Protein AF-A0AAV2IE94-F1 (afdb_monomer_lite)

pLDDT: mean 92.3, std 7.62, range [39.91, 98.19]

Structure (mmCIF, N/CA/C/O backbone):
data_AF-A0AAV2IE94-F1
#
_entry.id   AF-A0AAV2IE94-F1
#
loop_
_atom_site.group_PDB
_atom_site.id
_atom_site.type_symbol
_atom_site.label_atom_id
_atom_site.label_alt_id
_atom_site.label_comp_id
_atom_site.label_asym_id
_atom_site.label_entity_id
_atom_site.label_seq_id
_atom_site.pdbx_PDB_ins_code
_atom_site.Cartn_x
_atom_site.Cartn_y
_atom_site.Cartn_z
_atom_site.occupancy
_atom_site.B_iso_or_equiv
_atom_site.auth_seq_id
_atom_site.auth_comp_id
_atom_site.auth_asym_id
_atom_site.auth_atom_id
_atom_site.pdbx_PDB_model_num
ATOM 1 N N . MET A 1 1 ? -1.695 -2.211 23.670 1.00 78.62 1 MET A N 1
ATOM 2 C CA . MET A 1 1 ? -2.034 -2.929 22.416 1.00 78.62 1 MET A CA 1
ATOM 3 C C . MET A 1 1 ? -3.375 -3.663 22.450 1.00 78.62 1 MET A C 1
ATOM 5 O O . MET A 1 1 ? -4.130 -3.495 21.501 1.00 78.62 1 MET A O 1
ATOM 9 N N . ALA A 1 2 ? -3.714 -4.428 23.499 1.00 84.31 2 ALA A N 1
ATOM 10 C CA . ALA A 1 2 ? -4.969 -5.201 23.560 1.00 84.31 2 ALA A CA 1
ATOM 11 C C . ALA A 1 2 ? -6.248 -4.358 23.351 1.00 84.31 2 ALA A C 1
ATOM 13 O O . ALA A 1 2 ? -7.081 -4.713 22.526 1.00 84.31 2 ALA A O 1
ATOM 14 N N . ALA A 1 3 ? -6.359 -3.190 23.997 1.00 89.06 3 ALA A N 1
ATOM 15 C CA . ALA A 1 3 ? -7.517 -2.303 23.832 1.00 89.06 3 ALA A CA 1
ATOM 16 C C . ALA A 1 3 ? -7.713 -1.811 22.382 1.00 89.06 3 ALA A C 1
ATOM 18 O O . ALA A 1 3 ? -8.830 -1.808 21.877 1.00 89.06 3 ALA A O 1
ATOM 19 N N . LEU A 1 4 ? -6.628 -1.451 21.682 1.00 90.50 4 LEU A N 1
ATOM 20 C CA . LEU A 1 4 ? -6.691 -1.011 20.281 1.00 90.50 4 LEU A CA 1
ATOM 21 C C . LEU A 1 4 ? -7.094 -2.149 19.337 1.00 90.50 4 LEU A C 1
ATOM 23 O O . LEU A 1 4 ? -7.831 -1.914 18.384 1.00 90.50 4 LEU A O 1
ATOM 27 N N . ARG A 1 5 ? -6.640 -3.380 19.613 1.00 91.56 5 ARG A N 1
ATOM 28 C CA . ARG A 1 5 ? -7.068 -4.574 18.869 1.00 91.56 5 ARG A CA 1
ATOM 29 C C . ARG A 1 5 ? -8.563 -4.822 19.060 1.00 91.56 5 ARG A C 1
ATOM 31 O O . ARG A 1 5 ? -9.262 -4.995 18.071 1.00 91.56 5 ARG A O 1
ATOM 38 N N . ASN A 1 6 ? -9.052 -4.743 20.298 1.00 92.88 6 ASN A N 1
ATOM 39 C CA . ASN A 1 6 ? -10.471 -4.927 20.614 1.00 92.88 6 ASN A CA 1
ATOM 40 C C . ASN A 1 6 ? -11.359 -3.873 19.934 1.00 92.88 6 ASN A C 1
ATOM 42 O O . ASN A 1 6 ? -12.401 -4.215 19.387 1.00 92.88 6 ASN A O 1
ATOM 46 N N . LEU A 1 7 ? -10.923 -2.609 19.900 1.00 91.62 7 LEU A N 1
ATOM 47 C CA . LEU A 1 7 ? -11.630 -1.545 19.176 1.00 91.62 7 LEU A CA 1
ATOM 48 C C . LEU A 1 7 ? -11.604 -1.735 17.653 1.00 91.62 7 LEU A C 1
ATOM 50 O O . LEU A 1 7 ? -12.535 -1.333 16.966 1.00 91.62 7 LEU A O 1
ATOM 54 N N . ALA A 1 8 ? -10.544 -2.326 17.099 1.00 92.75 8 ALA A N 1
ATOM 55 C CA . ALA A 1 8 ? -10.472 -2.582 15.663 1.00 92.75 8 ALA A CA 1
ATOM 56 C C . ALA A 1 8 ? -11.445 -3.685 15.211 1.00 92.75 8 ALA A C 1
ATOM 58 O O . ALA A 1 8 ? -11.932 -3.616 14.085 1.00 92.75 8 ALA A O 1
ATOM 59 N N . ILE A 1 9 ? -11.736 -4.664 16.078 1.00 94.50 9 ILE A N 1
ATOM 60 C CA . ILE A 1 9 ? -12.642 -5.792 15.791 1.00 94.50 9 ILE A CA 1
ATOM 61 C C . ILE A 1 9 ? -14.086 -5.569 16.271 1.00 94.50 9 ILE A C 1
ATOM 63 O O . ILE A 1 9 ? -14.966 -6.352 15.923 1.00 94.50 9 ILE A O 1
ATOM 67 N N . SER A 1 10 ? -14.349 -4.535 17.077 1.00 94.25 10 SER A N 1
ATOM 68 C CA . SER A 1 10 ? -15.702 -4.218 17.548 1.00 94.25 10 SER A CA 1
ATOM 69 C C . SER A 1 10 ? -16.604 -3.719 16.408 1.00 94.25 10 SER A C 1
ATOM 71 O O . SER A 1 10 ? -16.087 -3.226 15.402 1.00 94.25 10 SER A O 1
ATOM 73 N N . PRO A 1 11 ? -17.944 -3.759 16.554 1.00 94.12 11 PRO A N 1
ATOM 74 C CA . PRO A 1 11 ? -18.860 -3.191 15.565 1.00 94.12 11 PRO A CA 1
ATOM 75 C C . PRO A 1 11 ? -18.486 -1.749 15.182 1.00 94.12 11 PRO A C 1
ATOM 77 O O . PRO A 1 11 ? -18.249 -0.910 16.047 1.00 94.12 11 PRO A O 1
ATOM 80 N N . GLY A 1 12 ? -18.383 -1.473 13.878 1.00 87.94 12 GLY A N 1
ATOM 81 C CA . GLY A 1 12 ? -17.937 -0.178 13.336 1.00 87.94 12 GLY A CA 1
ATOM 82 C C . GLY A 1 12 ? -16.414 0.049 13.325 1.00 87.94 12 GLY A C 1
ATOM 83 O O . GLY A 1 12 ? -15.937 0.920 12.594 1.00 87.94 12 GLY A O 1
ATOM 84 N N . GLY A 1 13 ? -15.647 -0.755 14.067 1.00 93.38 13 GLY A N 1
ATOM 85 C CA . GLY A 1 13 ? -14.186 -0.753 14.095 1.00 93.38 13 GLY A CA 1
ATOM 86 C C . GLY A 1 13 ? -13.570 0.625 14.358 1.00 93.38 13 GLY A C 1
ATOM 87 O O . GLY A 1 13 ? -14.061 1.442 15.138 1.00 93.38 13 GLY A O 1
ATOM 88 N N . LEU A 1 14 ? -12.478 0.922 13.649 1.00 90.38 14 LEU A N 1
ATOM 89 C CA . LEU A 1 14 ? -11.879 2.258 13.648 1.00 90.38 14 LEU A CA 1
ATOM 90 C C . LEU A 1 14 ? -12.672 3.184 12.714 1.00 90.38 14 LEU A C 1
ATOM 92 O O . LEU A 1 14 ? -12.506 3.167 11.489 1.00 90.38 14 LEU A O 1
ATOM 96 N N . VAL A 1 15 ? -13.523 4.006 13.321 1.00 87.00 15 VAL A N 1
ATOM 97 C CA . VAL A 1 15 ? -14.619 4.737 12.665 1.00 87.00 15 VAL A CA 1
ATOM 98 C C . VAL A 1 15 ? -14.212 5.835 11.674 1.00 87.00 15 VAL A C 1
ATOM 100 O O . VAL A 1 15 ? -15.014 6.204 10.824 1.00 87.00 15 VAL A O 1
ATOM 103 N N . ASN A 1 16 ? -12.987 6.373 11.728 1.00 90.38 16 ASN A N 1
ATOM 104 C CA . ASN A 1 16 ? -12.570 7.450 10.818 1.00 90.38 16 ASN A CA 1
ATOM 105 C C . ASN A 1 16 ? -11.094 7.366 10.390 1.00 90.38 16 ASN A C 1
ATOM 107 O O . ASN A 1 16 ? -10.279 6.688 11.021 1.00 90.38 16 ASN A O 1
ATOM 111 N N . LYS A 1 17 ? -10.748 8.088 9.311 1.00 92.50 17 LYS A N 1
ATOM 112 C CA . LYS A 1 17 ? -9.390 8.116 8.735 1.00 92.50 17 LYS A CA 1
ATOM 113 C C . LYS A 1 17 ? -8.334 8.557 9.751 1.00 92.50 17 LYS A C 1
ATOM 115 O O . LYS A 1 17 ? -7.309 7.898 9.870 1.00 92.50 17 LYS A O 1
ATOM 120 N N . LYS A 1 18 ? -8.613 9.600 10.540 1.00 93.00 18 LYS A N 1
ATOM 121 C CA . LYS A 1 18 ? -7.687 10.138 11.553 1.00 93.00 18 LYS A CA 1
ATOM 122 C C . LYS A 1 18 ? -7.317 9.096 12.613 1.00 93.00 18 LYS A C 1
ATOM 124 O O . LYS A 1 18 ? -6.170 9.029 13.043 1.00 93.00 18 LYS A O 1
ATOM 129 N N . MET A 1 19 ? -8.271 8.260 13.020 1.00 92.62 19 MET A N 1
ATOM 130 C CA . MET A 1 19 ? -8.015 7.147 13.936 1.00 92.62 19 MET A CA 1
ATOM 131 C C . MET A 1 19 ? -7.203 6.045 13.259 1.00 92.62 19 MET A C 1
ATOM 133 O O . MET A 1 19 ? -6.246 5.557 13.851 1.00 92.62 19 MET A O 1
ATOM 137 N N . ARG A 1 20 ? -7.524 5.681 12.011 1.00 95.38 20 ARG A N 1
ATOM 138 C CA . ARG A 1 20 ? -6.772 4.663 11.252 1.00 95.38 20 ARG A CA 1
ATOM 139 C C . ARG A 1 20 ? -5.313 5.067 11.042 1.00 95.38 20 ARG A C 1
ATOM 141 O O . ARG A 1 20 ? -4.435 4.257 11.307 1.00 95.38 20 ARG A O 1
ATOM 148 N N . GLN A 1 21 ? -5.057 6.327 10.689 1.00 95.06 21 GLN A N 1
ATOM 149 C CA . GLN A 1 21 ? -3.710 6.897 10.547 1.00 95.06 21 GLN A CA 1
ATOM 150 C C . GLN A 1 21 ? -2.863 6.753 11.819 1.00 95.06 21 GLN A C 1
ATOM 152 O O . GLN A 1 21 ? -1.660 6.556 11.731 1.00 95.06 21 GLN A O 1
ATOM 157 N N . LYS A 1 22 ? -3.479 6.815 13.006 1.00 92.81 22 LYS A N 1
ATOM 158 C CA . LYS A 1 22 ? -2.769 6.649 14.285 1.00 92.81 22 LYS A CA 1
ATOM 159 C C . LYS A 1 22 ? -2.659 5.195 14.723 1.00 92.81 22 LYS A C 1
ATOM 161 O O . LYS A 1 22 ? -1.645 4.786 15.270 1.00 92.81 22 LYS A O 1
ATOM 166 N N . VAL A 1 23 ? -3.727 4.423 14.545 1.00 94.75 23 VAL A N 1
ATOM 167 C CA . VAL A 1 23 ? -3.854 3.095 15.154 1.00 94.75 23 VAL A CA 1
ATOM 168 C C . VAL A 1 23 ? -3.304 1.996 14.253 1.00 94.75 23 VAL A C 1
ATOM 170 O O . VAL A 1 23 ? -2.692 1.064 14.766 1.00 94.75 23 VAL A O 1
ATOM 173 N N . TRP A 1 24 ? -3.479 2.076 12.931 1.00 95.69 24 TRP A N 1
ATOM 174 C CA . TRP A 1 24 ? -2.972 1.034 12.035 1.00 95.69 24 TRP A CA 1
ATOM 175 C C . TRP A 1 24 ? -1.445 0.856 12.126 1.00 95.69 24 TRP A C 1
ATOM 177 O O . TRP A 1 24 ? -1.025 -0.297 12.249 1.00 95.69 24 TRP A O 1
ATOM 187 N N . PRO A 1 25 ? -0.612 1.921 12.162 1.00 95.31 25 PRO A N 1
ATOM 188 C CA . PRO A 1 25 ? 0.836 1.762 12.329 1.00 95.31 25 PRO A CA 1
ATOM 189 C C . PRO A 1 25 ? 1.216 1.056 13.627 1.00 95.31 25 PRO A C 1
ATOM 191 O O . PRO A 1 25 ? 2.082 0.183 13.626 1.00 95.31 25 PRO A O 1
ATOM 194 N N . LEU A 1 26 ? 0.503 1.351 14.719 1.00 94.44 26 LEU A N 1
ATOM 195 C CA . LEU A 1 26 ? 0.698 0.672 16.000 1.00 94.44 26 LEU A CA 1
ATOM 196 C C . LEU A 1 26 ? 0.336 -0.815 15.904 1.00 94.44 26 LEU A C 1
ATOM 198 O O . LEU A 1 26 ? 1.065 -1.662 16.412 1.00 94.44 26 LEU A O 1
ATOM 202 N N . LEU A 1 27 ? -0.778 -1.153 15.246 1.00 93.31 27 LEU A N 1
ATOM 203 C CA . LEU A 1 27 ? -1.233 -2.541 15.093 1.00 93.31 27 LEU A CA 1
ATOM 204 C C . LEU A 1 27 ? -0.270 -3.397 14.260 1.00 93.31 27 LEU A C 1
ATOM 206 O O . LEU A 1 27 ? -0.097 -4.576 14.578 1.00 93.31 27 LEU A O 1
ATOM 210 N N . LEU A 1 28 ? 0.353 -2.806 13.237 1.00 92.25 28 LEU A N 1
ATOM 211 C CA . LEU A 1 28 ? 1.346 -3.465 12.383 1.00 92.25 28 LEU A CA 1
ATOM 212 C C . LEU A 1 28 ? 2.789 -3.343 12.893 1.00 92.25 28 LEU A C 1
ATOM 214 O O . LEU A 1 28 ? 3.690 -3.941 12.302 1.00 92.25 28 LEU A O 1
ATOM 218 N N . ASN A 1 29 ? 3.004 -2.613 13.992 1.00 92.06 29 ASN A N 1
ATOM 219 C CA . ASN A 1 29 ? 4.324 -2.321 14.545 1.00 92.06 29 ASN A CA 1
ATOM 220 C C . ASN A 1 29 ? 5.272 -1.707 13.493 1.00 92.06 29 ASN A C 1
ATOM 222 O O . ASN A 1 29 ? 6.376 -2.201 13.261 1.00 92.06 29 ASN A O 1
ATOM 226 N N . VAL A 1 30 ? 4.789 -0.671 12.804 1.00 92.69 30 VAL A N 1
ATOM 227 C CA . VAL A 1 30 ? 5.517 0.047 11.749 1.00 92.69 30 VAL A CA 1
ATOM 228 C C . VAL A 1 30 ? 6.318 1.194 12.353 1.00 92.69 30 VAL A C 1
ATOM 230 O O . VAL A 1 30 ? 5.785 1.980 13.132 1.00 92.69 30 VAL A O 1
ATOM 233 N N . ASN A 1 31 ? 7.588 1.314 11.960 1.00 86.25 31 ASN A N 1
ATOM 234 C CA . ASN A 1 31 ? 8.392 2.491 12.271 1.00 86.25 31 ASN A CA 1
ATOM 235 C C . ASN A 1 31 ? 8.015 3.629 11.311 1.00 86.25 31 ASN A C 1
ATOM 237 O O . ASN A 1 31 ? 8.269 3.537 10.111 1.00 86.25 31 ASN A O 1
ATOM 241 N N . THR A 1 32 ? 7.408 4.686 11.846 1.00 88.19 32 THR A N 1
ATOM 242 C CA . THR A 1 32 ? 6.983 5.869 11.084 1.00 88.19 32 THR A CA 1
ATOM 243 C C . THR A 1 32 ? 7.963 7.038 11.179 1.00 88.19 32 THR A C 1
ATOM 245 O O . THR A 1 32 ? 7.721 8.073 10.572 1.00 88.19 32 THR A O 1
ATOM 248 N N . GLU A 1 33 ? 9.040 6.908 11.955 1.00 87.88 33 GLU A N 1
ATOM 249 C CA . GLU A 1 33 ? 10.007 7.988 12.195 1.00 87.88 33 GLU A CA 1
ATOM 250 C C . GLU A 1 33 ? 11.118 8.020 11.143 1.00 87.88 33 GLU A C 1
ATOM 252 O O . GLU A 1 33 ? 11.637 9.084 10.823 1.00 87.88 33 GLU A O 1
ATOM 257 N N . ASN A 1 34 ? 11.473 6.859 10.585 1.00 89.19 34 ASN A N 1
ATOM 258 C CA . ASN A 1 34 ? 12.535 6.737 9.591 1.00 89.19 34 ASN A CA 1
ATOM 259 C C . ASN A 1 34 ? 12.019 6.060 8.320 1.00 89.19 34 ASN A C 1
ATOM 261 O O . ASN A 1 34 ? 12.260 4.875 8.075 1.00 89.19 34 ASN A O 1
ATOM 265 N N . ILE A 1 35 ? 11.261 6.820 7.532 1.00 93.75 35 ILE A N 1
ATOM 266 C CA . ILE A 1 35 ? 10.720 6.366 6.254 1.00 93.75 35 ILE A CA 1
ATOM 267 C C . ILE A 1 35 ? 11.734 6.732 5.151 1.00 93.75 35 ILE A C 1
ATOM 269 O O . ILE A 1 35 ? 11.994 7.917 4.949 1.00 93.75 35 ILE A O 1
ATOM 273 N N . PRO A 1 36 ? 12.319 5.748 4.431 1.00 92.12 36 PRO A N 1
ATOM 274 C CA . PRO A 1 36 ? 13.254 6.010 3.332 1.00 92.12 36 PRO A CA 1
ATOM 275 C C . PRO A 1 36 ? 12.642 6.944 2.292 1.00 92.12 36 PRO A C 1
ATOM 277 O O . PRO A 1 36 ? 11.458 6.778 2.029 1.00 92.12 36 PRO A O 1
ATOM 280 N N . PRO A 1 37 ? 13.385 7.849 1.640 1.00 92.88 37 PRO A N 1
ATOM 281 C CA . PRO A 1 37 ? 12.814 8.755 0.646 1.00 92.88 37 PRO A CA 1
ATOM 282 C C . PRO A 1 37 ? 12.183 8.009 -0.540 1.00 92.88 37 PRO A C 1
ATOM 284 O O . PRO A 1 37 ? 12.510 6.855 -0.834 1.00 92.88 37 PRO A O 1
ATOM 287 N N . LYS A 1 38 ? 11.261 8.683 -1.232 1.00 94.31 38 LYS A N 1
ATOM 288 C CA . LYS A 1 38 ? 10.682 8.197 -2.488 1.00 94.31 38 LYS A CA 1
ATOM 289 C C . LYS A 1 38 ? 11.785 8.097 -3.562 1.00 94.31 38 LYS A C 1
ATOM 291 O O . LYS A 1 38 ? 12.473 9.093 -3.778 1.00 94.31 38 LYS A O 1
ATOM 296 N N . PRO A 1 39 ? 11.953 6.938 -4.225 1.00 94.25 39 PRO A N 1
ATOM 297 C CA . PRO A 1 39 ? 12.886 6.783 -5.339 1.00 94.25 39 PRO A CA 1
ATOM 298 C C . PRO A 1 39 ? 12.554 7.721 -6.501 1.00 94.25 39 PRO A C 1
ATOM 300 O O . PRO A 1 39 ? 11.406 8.138 -6.670 1.00 94.25 39 PRO A O 1
ATOM 303 N N . SER A 1 40 ? 13.550 8.013 -7.330 1.00 95.50 40 SER A N 1
ATOM 304 C CA . SER A 1 40 ? 13.353 8.733 -8.588 1.00 95.50 40 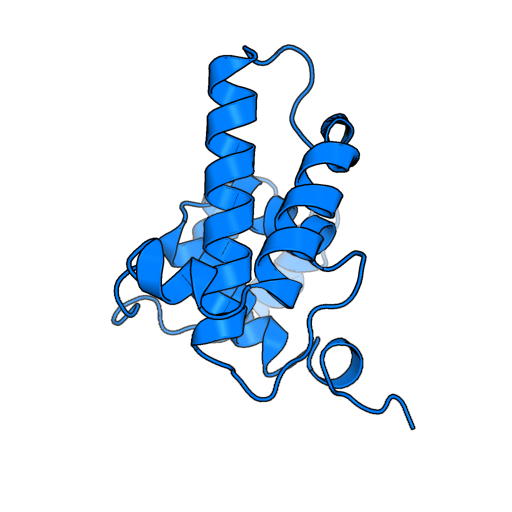SER A CA 1
ATOM 305 C C . SER A 1 40 ? 12.532 7.907 -9.587 1.00 95.50 40 SER A C 1
ATOM 307 O O . SER A 1 40 ? 12.509 6.676 -9.529 1.00 95.50 40 SER A O 1
ATOM 309 N N . GLN A 1 41 ? 11.880 8.571 -10.547 1.00 91.81 41 GLN A N 1
ATOM 310 C CA . GLN A 1 41 ? 11.140 7.872 -11.608 1.00 91.81 41 GLN A CA 1
ATOM 311 C C . GLN A 1 41 ? 12.039 6.942 -12.433 1.00 91.81 41 GLN A C 1
ATOM 313 O O . GLN A 1 41 ? 11.613 5.848 -12.792 1.00 91.81 41 GLN A O 1
ATOM 318 N N . GLU A 1 42 ? 13.295 7.322 -12.675 1.00 93.81 42 GLU A N 1
ATOM 319 C CA . GLU A 1 42 ? 14.265 6.479 -13.386 1.00 93.81 42 GLU A CA 1
ATOM 320 C C . GLU A 1 42 ? 14.510 5.155 -12.650 1.00 93.81 42 GLU A C 1
ATOM 322 O O . GLU A 1 42 ? 14.455 4.080 -13.253 1.00 93.81 42 GLU A O 1
ATOM 327 N N . GLU A 1 43 ? 14.690 5.206 -11.326 1.00 93.38 43 GLU A N 1
ATOM 328 C CA . GLU A 1 43 ? 14.829 4.002 -10.504 1.00 93.38 43 GLU A CA 1
ATOM 329 C C . GLU A 1 43 ? 13.566 3.136 -10.542 1.00 93.38 43 GLU A C 1
ATOM 331 O O . GLU A 1 43 ? 13.673 1.908 -10.578 1.00 93.38 43 GLU A O 1
ATOM 336 N N . MET A 1 44 ? 12.376 3.751 -10.561 1.00 91.62 44 MET A N 1
ATOM 337 C CA . MET A 1 44 ? 11.112 3.017 -10.674 1.00 91.62 44 MET A CA 1
ATOM 338 C C . MET A 1 44 ? 10.976 2.307 -12.020 1.00 91.62 44 MET A C 1
ATOM 340 O O . MET A 1 44 ? 10.646 1.118 -12.064 1.00 91.62 44 MET A O 1
ATOM 344 N N . MET A 1 45 ? 11.290 3.001 -13.111 1.00 90.38 45 MET A N 1
ATOM 345 C CA . MET A 1 45 ? 11.209 2.467 -14.471 1.00 90.38 45 MET A CA 1
ATOM 346 C C . MET A 1 45 ? 12.264 1.390 -14.758 1.00 90.38 45 MET A C 1
ATOM 348 O O . MET A 1 45 ? 12.077 0.589 -15.676 1.00 90.38 45 MET A O 1
ATOM 352 N N . ALA A 1 46 ? 13.327 1.290 -13.949 1.00 91.38 46 ALA A N 1
ATOM 353 C CA . ALA A 1 46 ? 14.313 0.214 -14.058 1.00 91.38 46 ALA A CA 1
ATOM 354 C C . ALA A 1 46 ? 13.697 -1.191 -13.868 1.00 91.38 46 ALA A C 1
ATOM 356 O O . ALA A 1 46 ? 14.200 -2.167 -14.424 1.00 91.38 46 ALA A O 1
ATOM 357 N N . LEU A 1 47 ? 12.575 -1.319 -13.141 1.00 90.19 47 LEU A N 1
ATOM 358 C CA . LEU A 1 47 ? 11.749 -2.538 -13.104 1.00 90.19 47 LEU A CA 1
ATOM 359 C C . LEU A 1 47 ? 10.714 -2.547 -14.237 1.00 90.19 47 LEU A C 1
ATOM 361 O O . LEU A 1 47 ? 9.521 -2.715 -13.992 1.00 90.19 47 LEU A O 1
ATOM 365 N N . SER A 1 48 ? 11.160 -2.368 -15.479 1.00 89.44 48 SER A N 1
ATOM 366 C CA . SER A 1 48 ? 10.297 -2.039 -16.625 1.00 89.44 48 SER A CA 1
ATOM 367 C C . SER A 1 48 ? 9.075 -2.951 -16.796 1.00 89.44 48 SER A C 1
ATOM 369 O O . SER A 1 48 ? 7.968 -2.460 -17.015 1.00 89.44 48 SER A O 1
ATOM 371 N N . LYS A 1 49 ? 9.238 -4.272 -16.628 1.00 93.62 49 LYS A N 1
ATOM 372 C CA . LYS A 1 49 ? 8.127 -5.238 -16.711 1.00 93.62 49 LYS A CA 1
ATOM 373 C C . LYS A 1 49 ? 7.091 -5.032 -15.602 1.00 93.62 49 LYS A C 1
ATOM 375 O O . LYS A 1 49 ? 5.903 -4.923 -15.893 1.00 93.62 49 LYS A O 1
ATOM 380 N N . THR A 1 50 ? 7.541 -4.947 -14.349 1.00 95.38 50 THR A N 1
ATOM 381 C CA . THR A 1 50 ? 6.666 -4.709 -13.191 1.00 95.38 50 THR A CA 1
ATOM 382 C C . THR A 1 50 ? 5.989 -3.350 -13.299 1.00 95.38 50 THR A C 1
ATOM 384 O O . THR A 1 50 ? 4.785 -3.255 -13.098 1.00 95.38 50 THR A O 1
ATOM 387 N N . TYR A 1 51 ? 6.737 -2.313 -13.681 1.00 96.88 51 TYR A N 1
ATOM 388 C CA . TYR A 1 51 ? 6.216 -0.963 -13.868 1.00 96.88 51 TYR A CA 1
ATOM 389 C C . TYR A 1 51 ? 5.068 -0.942 -14.883 1.00 96.88 51 TYR A C 1
ATOM 391 O O . TYR A 1 51 ? 3.977 -0.465 -14.575 1.00 96.88 51 TYR A O 1
ATOM 399 N N . ALA A 1 52 ? 5.275 -1.534 -16.064 1.00 96.88 52 ALA A N 1
ATOM 400 C CA . ALA A 1 52 ? 4.248 -1.607 -17.100 1.00 96.88 52 ALA A CA 1
ATOM 401 C C . ALA A 1 52 ? 2.987 -2.345 -16.620 1.00 96.88 52 ALA A C 1
ATOM 403 O O . ALA A 1 52 ? 1.871 -1.893 -16.883 1.00 96.88 52 ALA A O 1
ATOM 404 N N . GLN A 1 53 ? 3.152 -3.450 -15.887 1.00 96.81 53 GLN A N 1
ATOM 405 C CA . GLN A 1 53 ? 2.032 -4.203 -15.324 1.00 96.81 53 GLN A CA 1
ATOM 406 C C . GLN A 1 53 ? 1.260 -3.388 -14.277 1.00 96.81 53 GLN A C 1
ATOM 408 O O . GLN A 1 53 ? 0.036 -3.297 -14.349 1.00 96.81 53 GLN A O 1
ATOM 413 N N . VAL A 1 54 ? 1.965 -2.738 -13.349 1.00 97.62 54 VAL A N 1
ATOM 414 C CA . VAL A 1 54 ? 1.361 -1.901 -12.303 1.00 97.62 54 VAL A CA 1
ATOM 415 C C . VAL A 1 54 ? 0.565 -0.751 -12.915 1.00 97.62 54 VAL A C 1
ATOM 417 O O . VAL A 1 54 ? -0.589 -0.549 -12.545 1.00 97.62 54 VAL A O 1
ATOM 420 N N . VAL A 1 55 ? 1.136 -0.029 -13.885 1.00 97.12 55 VAL A N 1
ATOM 421 C CA . VAL A 1 55 ? 0.439 1.058 -14.594 1.00 97.12 55 VAL A CA 1
ATOM 422 C C . VAL A 1 55 ? -0.841 0.546 -15.256 1.00 97.12 55 VAL A C 1
ATOM 424 O O . VAL A 1 55 ? -1.896 1.177 -15.166 1.00 97.12 55 VAL A O 1
ATOM 427 N N . MET A 1 56 ? -0.771 -0.616 -15.903 1.00 97.38 56 MET A N 1
ATOM 428 C CA . MET A 1 56 ? -1.913 -1.225 -16.576 1.00 97.38 56 MET A CA 1
ATOM 429 C C . MET A 1 56 ? -3.045 -1.567 -15.592 1.00 97.38 56 MET A C 1
ATOM 431 O O . MET A 1 56 ? -4.206 -1.242 -15.850 1.00 97.38 56 MET A O 1
ATOM 435 N N . ASP A 1 57 ? -2.713 -2.165 -14.451 1.00 97.31 57 ASP A N 1
ATOM 436 C CA . ASP A 1 57 ? -3.688 -2.564 -13.435 1.00 97.31 57 ASP A CA 1
ATOM 437 C C . ASP A 1 57 ? -4.296 -1.360 -12.701 1.00 97.31 57 ASP A C 1
ATOM 439 O O . ASP A 1 57 ? -5.515 -1.286 -12.508 1.00 97.31 57 ASP A O 1
ATOM 443 N N . VAL A 1 58 ? -3.484 -0.351 -12.377 1.00 96.75 58 VAL A N 1
ATOM 444 C CA . VAL A 1 58 ? -3.965 0.910 -11.791 1.00 96.75 58 VAL A CA 1
ATOM 445 C C . VAL A 1 58 ? -4.929 1.624 -12.742 1.00 96.75 58 VAL A C 1
ATOM 447 O O . VAL A 1 58 ? -5.972 2.131 -12.315 1.00 96.75 58 VAL A O 1
ATOM 450 N N . ASN A 1 59 ? -4.646 1.615 -14.046 1.00 94.56 59 ASN A N 1
ATOM 451 C CA . ASN A 1 59 ? -5.522 2.234 -15.036 1.00 94.56 59 ASN A CA 1
ATOM 452 C C . ASN A 1 59 ? -6.895 1.560 -15.137 1.00 94.56 59 ASN A C 1
ATOM 454 O O . ASN A 1 59 ? -7.893 2.262 -15.326 1.00 94.56 59 ASN A O 1
ATOM 458 N N . ARG A 1 60 ? -6.962 0.239 -14.933 1.00 93.75 60 ARG A N 1
ATOM 459 C CA . ARG A 1 60 ? -8.214 -0.538 -14.898 1.00 93.75 60 ARG A CA 1
ATOM 460 C C . ARG A 1 60 ? -9.002 -0.380 -13.592 1.00 93.75 60 ARG A C 1
ATOM 462 O O . ARG A 1 60 ? -10.188 -0.691 -13.562 1.00 93.75 60 ARG A O 1
ATOM 469 N N . SER A 1 61 ? -8.392 0.166 -12.541 1.00 88.38 61 SER A N 1
ATOM 470 C CA . SER A 1 61 ? -8.962 0.239 -11.185 1.00 88.38 61 SER A CA 1
ATOM 471 C C . SER A 1 61 ? -9.793 1.497 -10.906 1.00 88.38 61 SER A C 1
ATOM 473 O O . SER A 1 61 ? -9.969 1.900 -9.756 1.00 88.38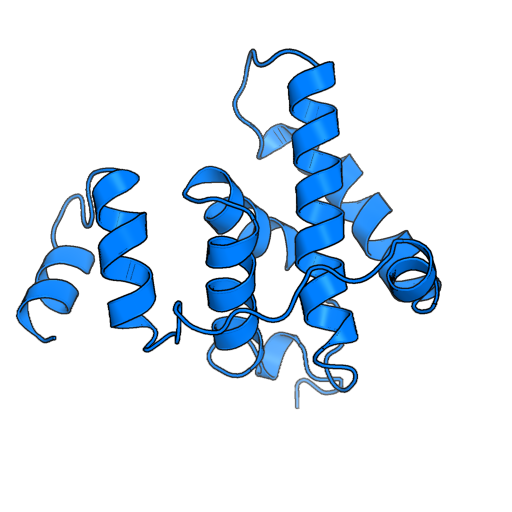 61 SER A O 1
ATOM 475 N N . SER A 1 62 ? -10.326 2.154 -11.942 1.00 83.12 62 SER A N 1
ATOM 476 C CA . SER A 1 62 ? -11.035 3.439 -11.812 1.00 83.12 62 SER A CA 1
ATOM 477 C C . SER A 1 62 ? -12.238 3.396 -10.854 1.00 83.12 62 SER A C 1
ATOM 479 O O . SER A 1 62 ? -12.541 4.413 -10.232 1.00 83.12 62 SER A O 1
ATOM 481 N N . SER A 1 63 ? -12.888 2.239 -10.690 1.00 86.06 63 SER A N 1
ATOM 482 C CA . SER A 1 63 ? -14.031 2.037 -9.784 1.00 86.06 63 SER A CA 1
ATOM 483 C C . SER A 1 63 ? -13.676 2.082 -8.292 1.00 86.06 63 SER A C 1
ATOM 485 O O . SER A 1 63 ? -14.568 2.229 -7.461 1.00 86.06 63 SER A O 1
ATOM 487 N N . ARG A 1 64 ? -12.392 1.965 -7.932 1.00 88.44 64 ARG A N 1
ATOM 488 C CA . ARG A 1 64 ? -11.923 1.988 -6.535 1.00 88.44 64 ARG A CA 1
ATOM 489 C C . ARG A 1 64 ? -11.683 3.392 -5.992 1.00 88.44 64 ARG A C 1
ATOM 491 O O . ARG A 1 64 ? -11.578 3.579 -4.781 1.00 88.44 64 ARG A O 1
ATOM 498 N N . PHE A 1 65 ? -11.595 4.378 -6.876 1.00 88.62 65 PHE A N 1
ATOM 499 C CA . PHE A 1 65 ? -11.455 5.777 -6.497 1.00 88.62 65 PHE A CA 1
ATOM 500 C C . PHE A 1 65 ? -12.834 6.372 -6.183 1.00 88.62 65 PHE A C 1
ATOM 502 O O . PHE A 1 65 ? -13.827 5.940 -6.774 1.00 88.62 65 PHE A O 1
ATOM 509 N N . PRO A 1 66 ? -12.917 7.383 -5.299 1.00 88.19 66 PRO A N 1
ATOM 510 C CA . PRO A 1 66 ? -14.190 8.003 -4.959 1.00 88.19 66 PRO A CA 1
ATOM 511 C C . PRO A 1 66 ? -14.969 8.469 -6.208 1.00 88.19 66 PRO A C 1
ATOM 513 O O . PRO A 1 66 ? -14.372 9.016 -7.146 1.00 88.19 66 PRO A O 1
ATOM 516 N N . PRO A 1 67 ? -16.293 8.242 -6.269 1.00 88.69 67 PRO A N 1
ATOM 517 C CA . PRO A 1 67 ? -17.108 8.723 -7.379 1.00 88.69 67 PRO A CA 1
ATOM 518 C C . PRO A 1 67 ? -17.202 10.254 -7.352 1.00 88.69 67 PRO A C 1
ATOM 520 O O . PRO A 1 67 ? -17.176 10.864 -6.285 1.00 88.69 67 PRO A O 1
ATOM 523 N N . GLY A 1 68 ? -17.310 10.876 -8.529 1.00 88.62 68 GLY A N 1
ATOM 524 C CA . GLY A 1 68 ? -17.522 12.325 -8.657 1.00 88.62 68 GLY A CA 1
ATOM 525 C C . GLY A 1 68 ? -16.309 13.213 -8.358 1.00 88.62 68 GLY A C 1
ATOM 526 O O . GLY A 1 68 ? -16.461 14.430 -8.331 1.00 88.62 68 GLY A O 1
ATOM 527 N N . ILE A 1 69 ? -15.118 12.642 -8.135 1.00 91.94 69 ILE A N 1
ATOM 528 C CA . ILE A 1 69 ? -13.880 13.435 -8.095 1.00 91.94 69 ILE A CA 1
ATOM 529 C C . ILE A 1 69 ? -13.471 13.860 -9.502 1.00 91.94 69 ILE A C 1
ATOM 531 O O . ILE A 1 69 ? -13.681 13.113 -10.460 1.00 91.94 69 ILE A O 1
ATOM 535 N N . ASP A 1 70 ? -12.837 15.026 -9.569 1.00 94.19 70 ASP A N 1
ATOM 536 C CA . ASP A 1 70 ? -12.226 15.570 -10.775 1.00 94.19 70 ASP A CA 1
ATOM 537 C C . ASP A 1 70 ? -11.190 14.607 -11.387 1.00 94.19 70 ASP A C 1
ATOM 539 O O . ASP A 1 70 ? -10.470 13.896 -10.673 1.00 94.19 70 ASP A O 1
ATOM 543 N N . ASP A 1 71 ? -11.110 14.587 -12.717 1.00 92.00 71 ASP A N 1
ATOM 544 C CA . ASP A 1 71 ? -10.251 13.660 -13.452 1.00 92.00 71 ASP A CA 1
ATOM 545 C C . ASP A 1 71 ? -8.758 13.932 -13.236 1.00 92.00 71 ASP A C 1
ATOM 547 O O . ASP A 1 71 ? -7.975 12.980 -13.173 1.00 92.00 71 ASP A O 1
ATOM 551 N N . HIS A 1 72 ? -8.345 15.187 -13.029 1.00 94.06 72 HIS A N 1
ATOM 552 C CA . HIS A 1 72 ? -6.957 15.504 -12.688 1.00 94.06 72 HIS A CA 1
ATOM 553 C C . HIS A 1 72 ? -6.601 14.984 -11.295 1.00 94.06 72 HIS A C 1
ATOM 555 O O . HIS A 1 72 ? -5.518 14.429 -11.094 1.00 94.06 72 HIS A O 1
ATOM 561 N N . VAL A 1 73 ? -7.527 15.093 -10.337 1.00 92.94 73 VAL A N 1
ATOM 562 C CA . VAL A 1 73 ? -7.348 14.516 -8.996 1.00 92.94 73 VAL A CA 1
ATOM 563 C C . VAL A 1 73 ? -7.256 12.996 -9.086 1.00 92.94 73 VAL A C 1
ATOM 565 O O . VAL A 1 73 ? -6.359 12.396 -8.495 1.00 92.94 73 VAL A O 1
ATOM 568 N N . ARG A 1 74 ? -8.138 12.361 -9.866 1.00 93.38 74 ARG A N 1
ATOM 569 C CA . ARG A 1 74 ? -8.109 10.912 -10.098 1.00 93.38 74 ARG A CA 1
ATOM 570 C C . ARG A 1 74 ? -6.784 10.468 -10.715 1.00 93.38 74 ARG A C 1
ATOM 572 O O . ARG A 1 74 ? -6.220 9.479 -10.253 1.00 93.38 74 ARG A O 1
ATOM 579 N N . MET A 1 75 ? -6.287 11.189 -11.719 1.00 94.06 75 MET A N 1
ATOM 580 C CA . MET A 1 75 ? -5.004 10.892 -12.356 1.00 94.06 75 MET A CA 1
ATOM 581 C C . MET A 1 75 ? -3.851 11.020 -11.360 1.00 94.06 75 MET A C 1
ATOM 583 O O . MET A 1 75 ? -3.082 10.080 -11.198 1.00 94.06 75 MET A O 1
ATOM 587 N N . SER A 1 76 ? -3.816 12.102 -10.576 1.00 94.44 76 SER A N 1
ATOM 588 C CA . SER A 1 76 ? -2.807 12.274 -9.526 1.00 94.44 76 SER A CA 1
ATOM 589 C C . SER A 1 76 ? -2.834 11.136 -8.499 1.00 94.44 76 SER A C 1
ATOM 591 O O . SER A 1 76 ? -1.787 10.666 -8.063 1.00 94.44 76 SER A O 1
ATOM 593 N N . MET A 1 77 ? -4.015 10.636 -8.119 1.00 95.12 77 MET A N 1
ATOM 594 C CA . MET A 1 77 ? -4.106 9.485 -7.213 1.00 95.12 77 MET A CA 1
ATOM 595 C C . MET A 1 77 ? -3.633 8.178 -7.861 1.00 95.12 77 MET A C 1
ATOM 597 O O . MET A 1 77 ? -3.071 7.337 -7.160 1.00 95.12 77 MET A O 1
ATOM 601 N N . LYS A 1 78 ? -3.848 7.996 -9.170 1.00 96.31 78 LYS A N 1
ATOM 602 C CA . LYS A 1 78 ? -3.296 6.859 -9.920 1.00 96.31 78 LYS A CA 1
ATOM 603 C C . LYS A 1 78 ? -1.771 6.910 -9.944 1.00 96.31 78 LYS A C 1
ATOM 605 O O . LYS A 1 78 ? -1.152 5.902 -9.618 1.00 96.31 78 LYS A O 1
ATOM 610 N N . ASP A 1 79 ? -1.184 8.072 -10.215 1.00 96.00 79 ASP A N 1
ATOM 611 C CA . ASP A 1 79 ? 0.274 8.253 -10.210 1.00 96.00 79 ASP A CA 1
ATOM 612 C C . ASP A 1 79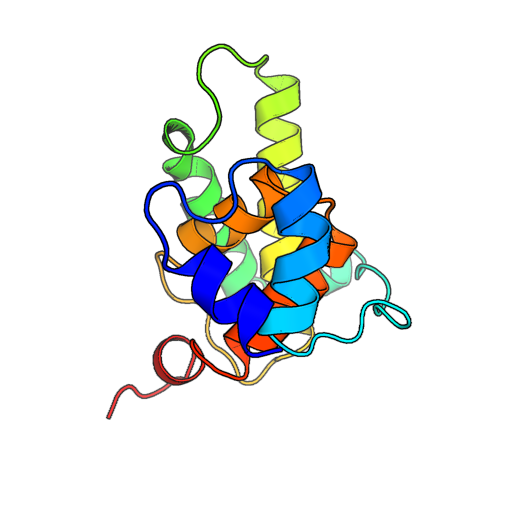 ? 0.863 7.916 -8.835 1.00 96.00 79 ASP A C 1
ATOM 614 O O . ASP A 1 79 ? 1.777 7.102 -8.717 1.00 96.00 79 ASP A O 1
ATOM 618 N N . LYS A 1 80 ? 0.249 8.430 -7.764 1.00 96.94 80 LYS A N 1
ATOM 619 C CA . LYS A 1 80 ? 0.641 8.105 -6.383 1.00 96.94 80 LYS A CA 1
ATOM 620 C C . LYS A 1 80 ? 0.511 6.620 -6.052 1.00 96.94 80 LYS A C 1
ATOM 622 O O . LYS A 1 80 ? 1.310 6.092 -5.282 1.00 96.94 80 LYS A O 1
ATOM 627 N N . LEU A 1 81 ? -0.493 5.938 -6.604 1.00 97.69 81 LEU A N 1
ATOM 628 C CA . LEU A 1 81 ? -0.676 4.502 -6.406 1.00 97.69 81 LEU A CA 1
ATOM 629 C C . LEU A 1 81 ? 0.409 3.692 -7.123 1.00 97.69 81 LEU A C 1
ATOM 631 O O . LEU A 1 81 ? 0.945 2.754 -6.531 1.00 97.69 81 LEU A O 1
ATOM 635 N N . VAL A 1 82 ? 0.759 4.068 -8.357 1.00 97.56 82 VAL A N 1
ATOM 636 C CA . VAL A 1 82 ? 1.894 3.478 -9.084 1.00 97.56 82 VAL A CA 1
ATOM 637 C C . VAL A 1 82 ? 3.174 3.677 -8.278 1.00 97.56 82 VAL A C 1
ATOM 639 O O . VAL A 1 82 ? 3.865 2.705 -7.980 1.00 97.56 82 VAL A O 1
ATOM 642 N N . ASP A 1 83 ? 3.438 4.906 -7.840 1.00 97.31 83 ASP A N 1
ATOM 643 C CA . ASP A 1 83 ? 4.633 5.251 -7.076 1.00 97.31 83 ASP A CA 1
ATOM 644 C C . ASP A 1 83 ? 4.731 4.478 -5.755 1.00 97.31 83 ASP A C 1
ATOM 646 O O . ASP A 1 83 ? 5.797 3.962 -5.414 1.00 97.31 83 ASP A O 1
ATOM 650 N N . LEU A 1 84 ? 3.620 4.347 -5.023 1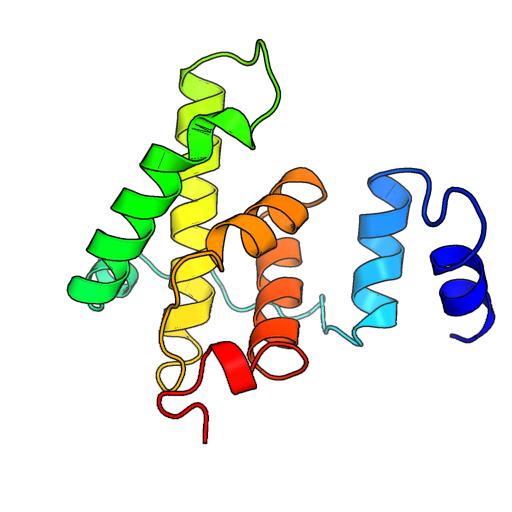.00 98.19 84 LEU A N 1
ATOM 651 C CA . LEU A 1 84 ? 3.537 3.558 -3.794 1.00 98.19 84 LEU A CA 1
ATOM 652 C C . LEU A 1 84 ? 3.915 2.093 -4.045 1.00 98.19 84 LEU A C 1
ATOM 654 O O . LEU A 1 84 ? 4.768 1.546 -3.345 1.00 98.19 84 LEU A O 1
ATOM 658 N N . ILE A 1 85 ? 3.297 1.461 -5.045 1.00 97.94 85 ILE A N 1
ATOM 659 C CA . ILE A 1 85 ? 3.550 0.053 -5.370 1.00 97.94 85 ILE A CA 1
ATOM 660 C C . ILE A 1 85 ? 5.007 -0.127 -5.802 1.00 97.94 85 ILE A C 1
ATOM 662 O O . ILE A 1 85 ? 5.703 -0.998 -5.277 1.00 97.94 85 ILE A O 1
ATOM 666 N N . MET A 1 86 ? 5.496 0.717 -6.712 1.00 97.88 86 MET A N 1
ATOM 667 C CA . MET A 1 86 ? 6.858 0.619 -7.227 1.00 97.88 86 MET A CA 1
ATOM 668 C C . MET A 1 86 ? 7.896 0.848 -6.135 1.00 97.88 86 MET A C 1
ATOM 670 O O . MET A 1 86 ? 8.861 0.094 -6.058 1.00 97.88 86 MET A O 1
ATOM 674 N N . ARG A 1 87 ? 7.678 1.794 -5.219 1.00 97.25 87 ARG A N 1
ATOM 675 C CA . ARG A 1 87 ? 8.559 2.009 -4.063 1.00 97.25 87 ARG A CA 1
ATOM 676 C C . ARG A 1 87 ? 8.707 0.748 -3.202 1.00 97.25 87 ARG A C 1
ATOM 678 O O . ARG A 1 87 ? 9.824 0.420 -2.802 1.00 97.25 87 ARG A O 1
ATOM 685 N N . VAL A 1 88 ? 7.623 -0.002 -2.976 1.00 97.06 88 VAL A N 1
ATOM 686 C CA . VAL A 1 88 ? 7.665 -1.294 -2.258 1.00 97.06 88 VAL A CA 1
ATOM 687 C C . VAL A 1 88 ? 8.414 -2.359 -3.064 1.00 97.06 88 VAL A C 1
ATOM 689 O O . VAL A 1 88 ? 9.266 -3.052 -2.506 1.00 97.06 88 VAL A O 1
ATOM 692 N N . MET A 1 89 ? 8.152 -2.473 -4.370 1.00 96.69 89 MET A N 1
ATOM 693 C CA . MET A 1 89 ? 8.817 -3.460 -5.238 1.00 96.69 89 MET A CA 1
ATOM 694 C C . MET A 1 89 ? 10.325 -3.195 -5.383 1.00 96.69 89 MET A C 1
ATOM 696 O O . MET A 1 89 ? 11.130 -4.124 -5.406 1.00 96.69 89 MET A O 1
ATOM 700 N N . LEU A 1 90 ? 10.736 -1.925 -5.447 1.00 95.94 90 LEU A N 1
ATOM 701 C CA . LEU A 1 90 ? 12.144 -1.533 -5.565 1.00 95.94 90 LEU A CA 1
ATOM 702 C C . LEU A 1 90 ? 12.921 -1.797 -4.281 1.00 95.94 90 LEU A C 1
ATOM 704 O O . LEU A 1 90 ? 14.062 -2.258 -4.349 1.00 95.94 90 LEU A O 1
ATOM 708 N N . LYS A 1 91 ? 12.312 -1.515 -3.124 1.00 95.12 91 LYS A N 1
ATOM 709 C CA . LYS A 1 91 ? 12.918 -1.802 -1.822 1.00 95.12 91 LYS A CA 1
ATOM 710 C C . LYS A 1 91 ? 13.053 -3.307 -1.593 1.00 95.12 91 LYS A C 1
ATOM 712 O O . LYS A 1 91 ? 14.065 -3.759 -1.064 1.00 95.12 91 LYS A O 1
ATOM 717 N N . ASN A 1 92 ? 12.071 -4.088 -2.042 1.00 94.62 92 ASN A N 1
ATOM 718 C CA . ASN A 1 92 ? 12.001 -5.525 -1.801 1.00 94.62 92 ASN A CA 1
ATOM 719 C C . ASN A 1 92 ? 12.116 -6.320 -3.105 1.00 94.62 92 ASN A C 1
ATOM 721 O O . ASN A 1 92 ? 11.184 -7.010 -3.501 1.00 94.62 92 ASN A O 1
ATOM 725 N N . ARG A 1 93 ? 13.288 -6.27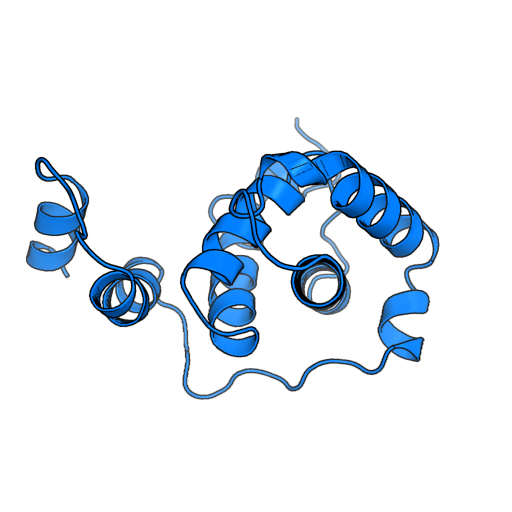6 -3.753 1.00 92.38 93 ARG A N 1
ATOM 726 C CA . ARG A 1 93 ? 13.537 -6.888 -5.080 1.00 92.38 93 ARG A CA 1
ATOM 727 C C . ARG A 1 93 ? 13.252 -8.391 -5.193 1.00 92.38 93 ARG A C 1
ATOM 729 O O . ARG A 1 93 ? 13.196 -8.908 -6.304 1.00 92.38 93 ARG A O 1
ATOM 736 N N . LYS A 1 94 ? 13.135 -9.093 -4.063 1.00 91.69 94 LYS A N 1
ATOM 737 C CA . LYS A 1 94 ? 12.778 -10.518 -4.014 1.00 91.69 94 LYS A CA 1
ATOM 738 C C . LYS A 1 94 ? 11.280 -10.756 -4.212 1.00 91.69 94 LYS A C 1
ATOM 740 O O . LYS A 1 94 ? 10.915 -11.834 -4.654 1.00 91.69 94 LYS A O 1
ATOM 745 N N . LEU A 1 95 ? 10.444 -9.765 -3.905 1.00 93.88 95 LEU A N 1
ATOM 746 C CA . LEU A 1 95 ? 9.002 -9.855 -4.091 1.00 93.88 95 LEU A CA 1
ATOM 747 C C . LEU A 1 95 ? 8.638 -9.717 -5.573 1.00 93.88 95 LEU A C 1
ATOM 749 O O . LEU A 1 95 ? 9.275 -8.979 -6.332 1.00 93.88 95 LEU A O 1
ATOM 753 N N . LYS A 1 96 ? 7.573 -10.401 -5.968 1.00 93.44 96 LYS A N 1
ATOM 754 C CA . LYS A 1 96 ? 6.941 -10.338 -7.279 1.00 93.44 96 LYS A CA 1
ATOM 755 C C . LYS A 1 96 ? 5.586 -9.665 -7.141 1.00 93.44 96 LYS A C 1
ATOM 757 O O . LYS A 1 96 ? 4.809 -9.967 -6.243 1.00 93.44 96 LYS A O 1
ATOM 762 N N . TYR A 1 97 ? 5.300 -8.738 -8.046 1.00 95.50 97 TYR A N 1
ATOM 763 C CA . TYR A 1 97 ? 3.985 -8.117 -8.106 1.00 95.50 97 TYR A CA 1
ATOM 764 C C . TYR A 1 97 ? 2.948 -9.133 -8.593 1.00 95.50 97 TYR A C 1
ATOM 766 O O . TYR A 1 97 ? 3.132 -9.731 -9.653 1.00 95.50 97 TYR A O 1
ATOM 774 N N . TYR A 1 98 ? 1.844 -9.271 -7.859 1.00 93.25 98 TYR A N 1
ATOM 775 C CA . TYR A 1 98 ? 0.685 -10.049 -8.288 1.00 93.25 98 TYR A CA 1
ATOM 776 C C . TYR A 1 98 ? -0.503 -9.129 -8.609 1.00 93.25 98 TYR A C 1
ATOM 778 O O . TYR A 1 98 ? -0.693 -8.067 -8.002 1.00 93.25 98 TYR A O 1
ATOM 786 N N . GLN A 1 99 ? -1.338 -9.558 -9.557 1.00 92.94 99 GLN A N 1
ATOM 787 C CA . GLN A 1 99 ? -2.531 -8.816 -9.954 1.00 92.94 99 GLN A CA 1
ATOM 788 C C . GLN A 1 99 ? -3.556 -8.791 -8.811 1.00 92.94 99 GLN A C 1
ATOM 790 O O . GLN A 1 99 ? -4.035 -9.827 -8.359 1.00 92.94 99 GLN A O 1
ATOM 795 N N . GLY A 1 100 ? -3.905 -7.586 -8.360 1.00 92.94 100 GLY A N 1
ATOM 796 C CA . GLY A 1 100 ? -4.787 -7.350 -7.211 1.00 92.94 100 GLY A CA 1
ATOM 797 C C . GLY A 1 100 ? -4.078 -6.697 -6.024 1.00 92.94 100 GLY A C 1
ATOM 798 O O . GLY A 1 100 ? -4.738 -6.115 -5.168 1.00 92.94 100 GLY A O 1
ATOM 799 N N . PHE A 1 101 ? -2.740 -6.675 -5.993 1.00 96.44 101 PHE A N 1
ATOM 800 C CA . PHE A 1 101 ? -2.006 -5.960 -4.942 1.00 96.44 101 PHE A CA 1
ATOM 801 C C . PHE A 1 101 ? -2.334 -4.454 -4.913 1.00 96.44 101 PHE A C 1
ATOM 803 O O . PHE A 1 101 ? -2.387 -3.836 -3.850 1.00 96.44 101 PHE A O 1
ATOM 810 N N . HIS A 1 102 ? -2.647 -3.862 -6.071 1.00 96.88 102 HIS A N 1
ATOM 811 C CA . HIS A 1 102 ? -3.067 -2.461 -6.177 1.00 96.88 102 HIS A CA 1
ATOM 812 C C . HIS A 1 102 ? -4.356 -2.144 -5.396 1.00 96.88 102 HIS A C 1
ATOM 814 O O . HIS A 1 102 ? -4.467 -1.043 -4.855 1.00 96.88 102 HIS A O 1
ATOM 820 N N . ASP A 1 103 ? -5.294 -3.094 -5.282 1.00 94.94 103 ASP A N 1
ATOM 821 C CA . ASP A 1 103 ? -6.540 -2.933 -4.516 1.00 94.94 103 ASP A CA 1
ATOM 822 C C . ASP A 1 103 ? -6.262 -2.836 -3.005 1.00 94.94 103 ASP A C 1
ATOM 824 O O . ASP A 1 103 ? -6.940 -2.112 -2.265 1.00 94.94 103 ASP A O 1
ATOM 828 N N . VAL A 1 104 ? -5.217 -3.519 -2.533 1.00 95.69 104 VAL A N 1
ATOM 829 C CA . VAL A 1 104 ? -4.750 -3.370 -1.152 1.00 95.69 104 VAL A CA 1
ATOM 830 C C . VAL A 1 104 ? -4.084 -2.008 -0.980 1.00 95.69 104 VAL A C 1
ATOM 832 O O . VAL A 1 104 ? -4.472 -1.244 -0.095 1.00 95.69 104 VAL A O 1
ATOM 835 N N . CYS A 1 105 ? -3.144 -1.650 -1.858 1.00 97.62 105 CYS A N 1
ATOM 836 C CA . CYS A 1 105 ? -2.391 -0.397 -1.769 1.00 97.62 105 CYS A CA 1
ATOM 837 C C . CYS A 1 105 ? -3.282 0.854 -1.813 1.00 97.62 105 CYS A C 1
ATOM 839 O O . CYS A 1 105 ? -3.085 1.776 -1.016 1.00 97.62 105 CYS A O 1
ATOM 841 N N . ILE A 1 106 ? -4.301 0.887 -2.682 1.00 96.38 106 ILE A N 1
ATOM 842 C CA . ILE A 1 106 ? -5.207 2.040 -2.783 1.00 96.38 106 ILE A CA 1
ATOM 843 C C . ILE A 1 106 ? -5.996 2.266 -1.489 1.00 96.38 106 ILE A C 1
ATOM 845 O O . ILE A 1 106 ? -6.258 3.408 -1.119 1.00 96.38 106 ILE A O 1
ATOM 849 N N . THR A 1 107 ? -6.311 1.205 -0.740 1.00 95.31 107 THR A N 1
ATOM 850 C CA . THR A 1 107 ? -7.012 1.311 0.549 1.00 95.31 107 THR A CA 1
ATOM 851 C C . THR A 1 107 ? -6.200 2.113 1.569 1.00 95.31 107 THR A C 1
ATOM 853 O O . THR A 1 107 ? -6.760 2.939 2.300 1.00 95.31 107 THR A O 1
ATOM 856 N N . PHE A 1 108 ? -4.877 1.923 1.587 1.00 96.56 108 PHE A N 1
ATOM 857 C CA . PHE A 1 108 ? -3.975 2.717 2.421 1.00 96.56 108 PHE A CA 1
ATOM 858 C C . PHE A 1 108 ? -3.901 4.154 1.918 1.00 96.56 108 PHE A C 1
ATOM 860 O O . PHE A 1 108 ? -4.148 5.072 2.697 1.00 96.56 108 PHE A O 1
ATOM 867 N N . LEU A 1 109 ? -3.685 4.358 0.617 1.00 95.81 109 LEU A N 1
ATOM 868 C CA . LEU A 1 109 ? -3.562 5.693 0.025 1.00 95.81 109 LEU A CA 1
ATOM 869 C C . LEU A 1 109 ? -4.844 6.542 0.158 1.00 95.81 109 LEU A C 1
ATOM 871 O O . LEU A 1 109 ? -4.791 7.764 0.255 1.00 95.81 109 LEU A O 1
ATOM 875 N N . LEU A 1 110 ? -6.018 5.910 0.230 1.00 94.12 110 LEU A N 1
ATOM 876 C CA . LEU A 1 110 ? -7.283 6.592 0.518 1.00 94.12 110 LEU A CA 1
ATOM 877 C C . LEU A 1 110 ? -7.421 7.014 1.987 1.00 94.12 110 LEU A C 1
ATOM 879 O O . LEU A 1 110 ? -8.257 7.868 2.306 1.00 94.12 110 LEU A O 1
ATOM 883 N N . CYS A 1 111 ? -6.645 6.418 2.892 1.00 94.69 111 CYS A N 1
ATOM 884 C CA . CYS A 1 111 ? -6.703 6.670 4.328 1.00 94.69 111 CYS A CA 1
ATOM 885 C C . CYS A 1 111 ? -5.573 7.567 4.844 1.00 94.69 111 CYS A C 1
ATOM 887 O O . CYS A 1 111 ? -5.788 8.225 5.861 1.00 94.69 111 CYS A O 1
ATOM 889 N N . MET A 1 112 ? -4.406 7.608 4.201 1.00 94.88 112 MET A N 1
ATOM 890 C CA . MET A 1 112 ? -3.204 8.306 4.683 1.00 94.88 112 MET A CA 1
ATOM 891 C C . MET A 1 112 ? -2.355 8.883 3.543 1.00 94.88 112 MET A C 1
ATOM 893 O O . MET A 1 112 ? -2.662 8.663 2.375 1.00 94.88 112 MET A O 1
ATOM 897 N N . ASP A 1 113 ? -1.319 9.649 3.889 1.00 94.56 113 ASP A N 1
ATOM 898 C CA . ASP A 1 113 ? -0.341 10.162 2.924 1.00 94.56 113 ASP A CA 1
ATOM 899 C C . ASP A 1 113 ? 0.568 9.056 2.348 1.00 94.56 113 ASP A C 1
ATOM 901 O O . ASP A 1 113 ? 0.553 7.909 2.798 1.00 94.56 113 ASP A O 1
ATOM 905 N N . GLU A 1 114 ? 1.337 9.403 1.312 1.00 95.44 114 GLU A N 1
ATOM 906 C CA . GLU A 1 114 ? 2.178 8.463 0.557 1.00 95.44 114 GLU A CA 1
ATOM 907 C C . GLU A 1 114 ? 3.259 7.793 1.413 1.00 95.44 114 GLU A C 1
ATOM 909 O O . GLU A 1 114 ? 3.544 6.611 1.213 1.00 95.44 114 GLU A O 1
ATOM 914 N N . ASP A 1 115 ? 3.855 8.515 2.363 1.00 96.25 115 ASP A N 1
ATOM 915 C CA . ASP A 1 115 ? 4.948 7.990 3.182 1.00 96.25 115 ASP A CA 1
ATOM 916 C C . ASP A 1 115 ? 4.435 7.011 4.226 1.00 96.25 115 ASP A C 1
ATOM 918 O O . ASP A 1 115 ? 4.962 5.900 4.344 1.00 96.25 115 ASP A O 1
ATOM 922 N N . LEU A 1 116 ? 3.357 7.367 4.928 1.00 96.44 116 LEU A N 1
ATOM 923 C CA . LEU A 1 116 ? 2.737 6.449 5.868 1.00 96.44 116 LEU A CA 1
ATOM 924 C C . LEU A 1 116 ? 2.154 5.237 5.136 1.00 96.44 116 LEU A C 1
ATOM 926 O O . LEU A 1 116 ? 2.339 4.109 5.591 1.00 96.44 116 LEU A O 1
ATOM 930 N N . ALA A 1 117 ? 1.516 5.434 3.976 1.00 97.56 117 ALA A N 1
ATOM 931 C CA . ALA A 1 117 ? 1.011 4.331 3.162 1.00 97.56 117 ALA A CA 1
ATOM 932 C C . ALA A 1 117 ? 2.144 3.388 2.747 1.00 97.56 117 ALA A C 1
ATOM 934 O O . ALA A 1 117 ? 2.002 2.173 2.873 1.00 97.56 117 ALA A O 1
ATOM 935 N N . PHE A 1 118 ? 3.286 3.931 2.324 1.00 97.75 118 PHE A N 1
ATOM 936 C CA . PHE A 1 118 ? 4.459 3.135 1.989 1.00 97.75 118 PHE A CA 1
ATOM 937 C C . PHE A 1 118 ? 4.968 2.328 3.182 1.00 97.75 118 PHE A C 1
ATOM 939 O O . PHE A 1 118 ? 5.102 1.113 3.062 1.00 97.75 118 PHE A O 1
ATOM 946 N N . ALA A 1 119 ? 5.199 2.960 4.335 1.00 97.19 119 ALA A N 1
ATOM 947 C CA . ALA A 1 119 ? 5.707 2.267 5.520 1.00 97.19 119 ALA A CA 1
ATOM 948 C C . ALA A 1 119 ? 4.781 1.113 5.955 1.00 97.19 119 ALA A C 1
ATOM 950 O O . ALA A 1 119 ? 5.235 0.037 6.353 1.00 97.19 119 ALA A O 1
ATOM 951 N N . MET A 1 120 ? 3.471 1.324 5.827 1.00 97.44 120 MET A N 1
ATOM 952 C CA . MET A 1 120 ? 2.438 0.340 6.134 1.00 97.44 120 MET A CA 1
ATOM 953 C C . MET A 1 120 ? 2.418 -0.826 5.144 1.00 97.44 120 MET A C 1
ATOM 955 O O . MET A 1 120 ? 2.463 -1.988 5.553 1.00 97.44 120 MET A O 1
ATOM 959 N N . VAL A 1 121 ? 2.360 -0.523 3.846 1.00 97.38 121 VAL A N 1
ATOM 960 C CA . VAL A 1 121 ? 2.295 -1.532 2.783 1.00 97.38 121 VAL A CA 1
ATOM 961 C C . VAL A 1 121 ? 3.592 -2.334 2.718 1.00 97.38 121 VAL A C 1
ATOM 963 O O . VAL A 1 121 ? 3.536 -3.549 2.569 1.00 97.38 121 VAL A O 1
ATOM 966 N N . ASP A 1 122 ? 4.748 -1.702 2.903 1.00 97.00 122 ASP A N 1
ATOM 967 C CA . ASP A 1 122 ? 6.051 -2.371 2.967 1.00 97.00 122 ASP A CA 1
ATOM 968 C C . ASP A 1 122 ? 6.097 -3.419 4.089 1.00 97.00 122 ASP A C 1
ATOM 970 O O . ASP A 1 122 ? 6.479 -4.574 3.877 1.00 97.00 122 ASP A O 1
ATOM 974 N N . ARG A 1 123 ? 5.607 -3.059 5.283 1.00 96.25 123 ARG A N 1
ATOM 975 C CA . ARG A 1 123 ? 5.534 -3.988 6.416 1.00 96.25 123 ARG A CA 1
ATOM 976 C C . ARG A 1 123 ? 4.584 -5.157 6.162 1.00 96.25 123 ARG A C 1
ATOM 978 O O . ARG A 1 123 ? 4.886 -6.271 6.605 1.00 96.25 123 ARG A O 1
ATOM 985 N N . LEU A 1 124 ? 3.456 -4.907 5.494 1.00 95.62 124 LEU A N 1
ATOM 986 C CA . LEU A 1 124 ? 2.490 -5.940 5.108 1.00 95.62 124 LEU A CA 1
ATOM 987 C C . LEU A 1 124 ? 3.055 -6.875 4.046 1.00 95.62 124 LEU A C 1
ATOM 989 O O . LEU A 1 124 ? 2.936 -8.089 4.195 1.00 95.62 124 LEU A O 1
ATOM 993 N N . ALA A 1 125 ? 3.707 -6.315 3.028 1.00 95.56 125 ALA A N 1
ATOM 994 C CA . ALA A 1 125 ? 4.324 -7.049 1.933 1.00 95.56 125 ALA A CA 1
ATOM 995 C C . ALA A 1 125 ? 5.364 -8.060 2.438 1.00 95.56 125 ALA A C 1
ATOM 997 O O . ALA A 1 125 ? 5.414 -9.187 1.964 1.00 95.56 125 ALA A O 1
ATOM 998 N N . LEU A 1 126 ? 6.145 -7.688 3.456 1.00 94.31 126 LEU A N 1
ATOM 999 C CA . LEU A 1 126 ? 7.140 -8.568 4.083 1.00 94.31 126 LEU A CA 1
ATOM 1000 C C . LEU A 1 126 ? 6.572 -9.515 5.152 1.00 94.31 126 LEU A C 1
ATOM 1002 O O . LEU A 1 126 ? 7.287 -10.394 5.636 1.00 94.31 126 LEU A O 1
ATOM 1006 N N . GLY A 1 127 ? 5.323 -9.310 5.566 1.00 93.38 127 GLY A N 1
ATOM 1007 C CA . GLY A 1 127 ? 4.651 -10.083 6.605 1.00 93.38 127 GLY A CA 1
ATOM 1008 C C . GLY A 1 127 ? 3.428 -10.797 6.052 1.00 93.38 127 GLY A C 1
ATOM 1009 O O . GLY A 1 127 ? 3.548 -11.805 5.368 1.00 93.38 127 GLY A O 1
ATOM 1010 N N . ASN A 1 128 ? 2.251 -10.253 6.362 1.00 92.19 128 ASN A N 1
ATOM 1011 C CA . ASN A 1 128 ? 0.947 -10.847 6.066 1.00 92.19 128 ASN A CA 1
ATOM 1012 C C . ASN A 1 128 ? 0.719 -11.200 4.597 1.00 92.19 128 ASN A C 1
ATOM 1014 O O . ASN A 1 128 ? -0.105 -12.058 4.318 1.00 92.19 128 ASN A O 1
ATOM 1018 N N . MET A 1 129 ? 1.387 -10.506 3.676 1.00 92.62 129 MET A N 1
ATOM 1019 C CA . MET A 1 129 ? 1.179 -10.694 2.244 1.00 92.62 129 MET A CA 1
ATOM 1020 C C . MET A 1 129 ? 2.342 -11.388 1.543 1.00 92.62 129 MET A C 1
ATOM 1022 O O . MET A 1 129 ? 2.307 -11.533 0.324 1.00 92.62 129 MET A O 1
ATOM 1026 N N . ARG A 1 130 ? 3.372 -11.794 2.291 1.00 92.12 130 ARG A N 1
ATOM 1027 C CA . ARG A 1 130 ? 4.616 -12.292 1.710 1.00 92.12 130 ARG A CA 1
ATOM 1028 C C . ARG A 1 130 ? 4.391 -13.508 0.821 1.00 92.12 130 ARG A C 1
ATOM 1030 O O . ARG A 1 130 ? 4.929 -13.531 -0.271 1.00 92.12 130 ARG A O 1
ATOM 1037 N N . GLU A 1 131 ? 3.568 -14.456 1.261 1.00 90.75 131 GLU A N 1
ATOM 1038 C CA . GLU A 1 131 ? 3.237 -15.672 0.504 1.00 90.75 131 GLU A CA 1
ATOM 1039 C C . GLU A 1 131 ? 2.581 -15.380 -0.856 1.00 90.75 131 GLU A C 1
ATOM 1041 O O . GLU A 1 131 ? 2.829 -16.090 -1.822 1.00 90.75 131 GLU A O 1
ATOM 1046 N N . TYR A 1 132 ? 1.812 -14.291 -0.969 1.00 89.81 132 TYR A N 1
ATOM 1047 C CA . TYR A 1 132 ? 1.191 -13.883 -2.236 1.00 89.81 132 TYR A CA 1
ATOM 1048 C C . TYR A 1 132 ? 2.127 -13.087 -3.144 1.00 89.81 132 TYR A C 1
ATOM 1050 O O . TYR A 1 132 ? 1.833 -12.896 -4.322 1.00 89.81 132 TYR A O 1
ATOM 1058 N N . LEU A 1 133 ? 3.219 -12.576 -2.580 1.00 90.31 133 LEU A N 1
ATOM 1059 C CA . LEU A 1 133 ? 4.227 -11.773 -3.263 1.00 90.31 133 LEU A CA 1
ATOM 1060 C C . LEU A 1 133 ? 5.522 -12.564 -3.497 1.00 90.31 133 LEU A C 1
ATOM 1062 O O . LEU A 1 133 ? 6.484 -11.988 -4.001 1.00 90.31 133 LEU A O 1
ATOM 1066 N N . ASP A 1 134 ? 5.583 -13.838 -3.111 1.00 86.38 134 ASP A N 1
ATOM 1067 C CA . ASP A 1 134 ? 6.713 -14.722 -3.392 1.00 86.38 134 ASP A CA 1
ATOM 1068 C C . ASP A 1 134 ? 6.524 -15.429 -4.745 1.00 86.38 134 ASP A C 1
ATOM 1070 O O . ASP A 1 134 ? 5.413 -15.517 -5.268 1.00 86.38 134 ASP A O 1
ATOM 1074 N N . ASP A 1 135 ? 7.621 -15.906 -5.338 1.00 67.44 135 ASP A N 1
ATOM 1075 C CA . ASP A 1 135 ? 7.627 -16.493 -6.696 1.00 67.44 135 ASP A CA 1
ATOM 1076 C C . ASP A 1 135 ? 6.922 -17.863 -6.760 1.00 67.44 135 ASP A C 1
ATOM 1078 O O . ASP A 1 135 ? 6.479 -18.305 -7.819 1.00 67.44 135 ASP A O 1
ATOM 1082 N N . THR A 1 136 ? 6.792 -18.538 -5.617 1.00 55.59 136 THR A N 1
ATOM 1083 C CA . THR A 1 136 ? 6.181 -19.862 -5.497 1.00 55.59 136 THR A CA 1
ATOM 1084 C C . THR A 1 136 ? 5.155 -19.857 -4.371 1.00 55.59 136 THR A C 1
ATOM 1086 O O . THR A 1 136 ? 5.518 -19.889 -3.196 1.00 55.59 136 THR A O 1
ATOM 1089 N N . MET A 1 137 ? 3.869 -19.847 -4.732 1.00 52.62 137 MET A N 1
ATOM 1090 C CA . MET A 1 137 ? 2.858 -20.478 -3.886 1.00 52.62 137 MET A CA 1
ATOM 1091 C C . MET A 1 137 ? 3.048 -21.989 -4.032 1.00 52.62 137 MET A C 1
ATOM 1093 O O . MET A 1 137 ? 2.534 -22.579 -4.982 1.00 52.62 137 MET A O 1
ATOM 1097 N N . GLU A 1 138 ? 3.858 -22.587 -3.162 1.00 39.91 138 GLU A N 1
ATOM 1098 C CA . GLU A 1 138 ? 3.768 -24.029 -2.892 1.00 39.91 138 GLU A CA 1
ATOM 1099 C C . GLU A 1 138 ? 2.724 -24.290 -1.805 1.00 39.91 138 GLU A C 1
ATOM 1101 O O . GLU A 1 138 ? 2.716 -23.539 -0.801 1.00 39.91 138 GLU A O 1
#

Secondary structure (DSSP, 8-state):
-HHHHHHHHSTT-S-SHH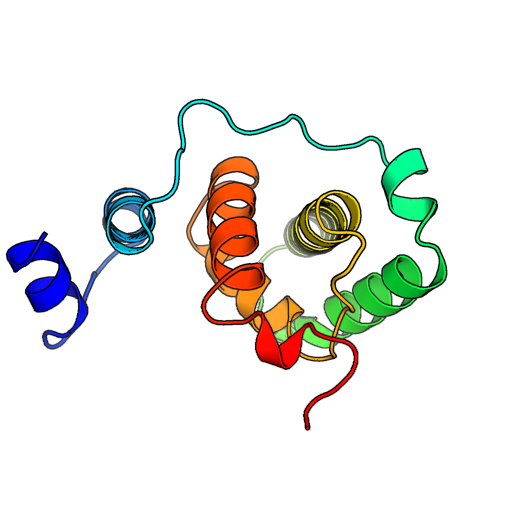HHHHHHHHHHT---S-PPPPPPHHHHHTSHHHHHHHHHHHHH-GGGSPTT--HHHHHHHHHHHHHHHHHHHHHTTT----TTHHHHHHHHHTTS-HHHHHHHHHHHHTTTTGGGSSS---

Foldseek 3Di:
DVVLVCQQPDVCRQVALVSCLVRLCVVLVFDLPDQDDQDDPVLLCVVVVQLVVLLVLLVVPLVLDDPPDDPVVSVVLSVLLSSLVSSLCSVVVQFADDRPLSVVLSVLVVRDPSRSSSRNSNSCCVPVCVCVRHPDPD

Organism: Lymnaea stagnalis (NCBI:txid6523)

Radius of gyration: 15.43 Å; chains: 1; bounding box: 34×40×41 Å

Sequence (138 aa):
MAALRNLAISPGGLVNKKMRQKVWPLLLNVNTENIPPKPSQEEMMALSKTYAQVVMDVNRSSSRFPPGIDDHVRMSMKDKLVDLIMRVMLKNRKLKYYQGFHDVCITFLLCMDEDLAFAMVDRLALGNMREYLDDTME

InterPro domains:
  IPR000195 Rab-GAP-TBC domain [PF00566] (18-137)
  IPR000195 Rab-GAP-TBC domain [PS50086] (14-138)
  IPR035969 Rab-GAP-TBC domain superfamily [SSF47923] (13-125)
  IPR045913 GTPase-activating protein TBC20/Gyp8-like [PTHR20913] (2-138)